Protein AF-A0A016WAG7-F1 (afdb_monomer)

Mean predicted aligned error: 12.95 Å

Radius of gyration: 21.74 Å; Cα contacts (8 Å, |Δi|>4): 47; chains: 1; bounding box: 51×32×67 Å

Structure (mmCIF, N/CA/C/O backbone):
data_AF-A0A016WAG7-F1
#
_entry.id   AF-A0A016WAG7-F1
#
loop_
_atom_site.group_PDB
_atom_site.id
_atom_site.type_symbol
_atom_site.label_atom_id
_atom_site.label_alt_id
_atom_site.label_comp_id
_atom_site.label_asym_id
_atom_site.label_entity_id
_atom_site.label_seq_id
_atom_site.pdbx_PDB_ins_code
_atom_site.Cartn_x
_atom_site.Cartn_y
_atom_site.Cartn_z
_atom_site.occupancy
_atom_site.B_iso_or_equiv
_atom_site.auth_seq_id
_atom_site.auth_comp_id
_atom_site.auth_asym_id
_atom_site.auth_atom_id
_atom_site.pdbx_PDB_model_num
ATOM 1 N N . MET A 1 1 ? -32.900 -23.777 17.506 1.00 33.12 1 MET A N 1
ATOM 2 C CA . MET A 1 1 ? -31.868 -23.075 18.302 1.00 33.12 1 MET A CA 1
ATOM 3 C C . MET A 1 1 ? -31.679 -21.682 17.724 1.00 33.12 1 MET A C 1
ATOM 5 O O . MET A 1 1 ? -31.141 -21.546 16.636 1.00 33.12 1 MET A O 1
ATOM 9 N N . SER A 1 2 ? -32.230 -20.666 18.385 1.00 36.00 2 SER A N 1
ATOM 10 C CA . SER A 1 2 ? -32.153 -19.267 17.955 1.00 36.00 2 SER A CA 1
ATOM 11 C C . SER A 1 2 ? -30.821 -18.665 18.389 1.00 36.00 2 SER A C 1
ATOM 13 O O . SER A 1 2 ? -30.551 -18.566 19.585 1.00 36.00 2 SER A O 1
ATOM 15 N N . ILE A 1 3 ? -29.999 -18.271 17.421 1.00 35.78 3 ILE A N 1
ATOM 16 C CA . ILE A 1 3 ? -28.751 -17.538 17.651 1.00 35.78 3 ILE A CA 1
ATOM 17 C C . ILE A 1 3 ? -29.115 -16.219 18.353 1.00 35.78 3 ILE A C 1
ATOM 19 O O . ILE A 1 3 ? -29.894 -15.442 17.788 1.00 35.78 3 ILE A O 1
ATOM 23 N N . PRO A 1 4 ? -28.626 -15.952 19.577 1.00 40.22 4 PRO A N 1
ATOM 24 C CA . PRO A 1 4 ? -28.919 -14.698 20.247 1.00 40.22 4 PRO A CA 1
ATOM 25 C C . PRO A 1 4 ? -28.293 -13.561 19.435 1.00 40.22 4 PRO A C 1
ATOM 27 O O . PRO A 1 4 ? -27.100 -13.563 19.137 1.00 40.22 4 PRO A O 1
ATOM 30 N N . LYS A 1 5 ? -29.126 -12.594 19.037 1.00 42.31 5 LYS A N 1
ATOM 31 C CA . LYS A 1 5 ? -28.696 -11.342 18.404 1.00 42.31 5 LYS A CA 1
ATOM 32 C C . LYS A 1 5 ? -27.855 -10.569 19.424 1.00 42.31 5 LYS A C 1
ATOM 34 O O . LYS A 1 5 ? -28.400 -9.827 20.238 1.00 42.31 5 LYS A O 1
ATOM 39 N N . GLU A 1 6 ? -26.539 -10.756 19.391 1.00 43.03 6 GLU A N 1
ATOM 40 C CA . GLU A 1 6 ? -25.585 -9.975 20.179 1.00 43.03 6 GLU A CA 1
ATOM 41 C C . GLU A 1 6 ? -25.656 -8.506 19.740 1.00 43.03 6 GLU A C 1
ATOM 43 O O . GLU A 1 6 ? -25.016 -8.080 18.777 1.00 43.03 6 GLU A O 1
ATOM 48 N N . ARG A 1 7 ? -26.462 -7.701 20.441 1.00 43.88 7 ARG A N 1
ATOM 49 C CA . ARG A 1 7 ? -26.333 -6.243 20.404 1.00 43.88 7 ARG A CA 1
ATOM 50 C C . ARG A 1 7 ? -25.081 -5.879 21.197 1.00 43.88 7 ARG A C 1
ATOM 52 O O . ARG A 1 7 ? -25.170 -5.510 22.363 1.00 43.88 7 ARG A O 1
ATOM 59 N N . CYS A 1 8 ? -23.910 -5.988 20.571 1.00 45.59 8 CYS A N 1
ATOM 60 C CA . CYS A 1 8 ? -22.748 -5.240 21.040 1.00 45.59 8 CYS A CA 1
ATOM 61 C C . CYS A 1 8 ? -23.152 -3.764 21.068 1.00 45.59 8 CYS A C 1
ATOM 63 O O . CYS A 1 8 ? -23.561 -3.210 20.045 1.00 45.59 8 CYS A O 1
ATOM 65 N N . LEU A 1 9 ? -23.116 -3.173 22.263 1.00 49.44 9 LEU A N 1
ATOM 66 C CA . LEU A 1 9 ? -23.427 -1.771 22.505 1.00 49.44 9 LEU A CA 1
ATOM 67 C C . LEU A 1 9 ? -22.766 -0.890 21.445 1.00 49.44 9 LEU A C 1
ATOM 69 O O . LEU A 1 9 ? -21.575 -1.013 21.152 1.00 49.44 9 LEU A O 1
ATOM 73 N N . SER A 1 10 ? -23.572 -0.005 20.865 1.00 43.06 10 SER A N 1
ATOM 74 C CA . SER A 1 10 ? -23.110 1.001 19.924 1.00 43.06 10 SER A CA 1
ATOM 75 C C . SER A 1 10 ? -21.976 1.811 20.563 1.00 43.06 10 SER A C 1
ATOM 77 O O . SER A 1 10 ? -22.143 2.306 21.680 1.00 43.06 10 SER A O 1
ATOM 79 N N . PRO A 1 11 ? -20.861 2.027 19.858 1.00 48.97 11 PRO A N 1
ATOM 80 C CA . PRO A 1 11 ? -19.657 2.670 20.391 1.00 48.97 11 PRO A CA 1
ATOM 81 C C . PRO A 1 11 ? -19.803 4.180 20.667 1.00 48.97 11 PRO A C 1
ATOM 83 O O . PRO A 1 11 ? -18.822 4.877 20.902 1.00 48.97 11 PRO A O 1
ATOM 86 N N . LEU A 1 12 ? -21.030 4.699 20.617 1.00 44.19 12 LEU A N 1
ATOM 87 C CA . LEU A 1 12 ? -21.375 6.104 20.822 1.00 44.19 12 LEU A CA 1
ATOM 88 C C . LEU A 1 12 ? -21.591 6.480 22.296 1.00 44.19 12 LEU A C 1
ATOM 90 O O . LEU A 1 12 ? -21.807 7.652 22.579 1.00 44.19 12 LEU A O 1
ATOM 94 N N . SER A 1 13 ? -21.506 5.540 23.241 1.00 42.91 13 SER A N 1
ATOM 95 C CA . SER A 1 13 ? -21.670 5.850 24.667 1.00 42.91 13 SER A CA 1
ATOM 96 C C . SER A 1 13 ? -20.339 6.229 25.325 1.00 42.91 13 SER A C 1
ATOM 98 O O . SER A 1 13 ? -19.843 5.535 26.210 1.00 42.91 13 SER A O 1
ATOM 100 N N . PHE A 1 14 ? -19.745 7.342 24.889 1.00 43.97 14 PHE A N 1
ATOM 101 C CA . PHE A 1 14 ? -18.786 8.067 25.721 1.00 43.97 14 PHE A CA 1
ATOM 102 C C . PHE A 1 14 ? -19.579 8.844 26.782 1.00 43.97 14 PHE A C 1
ATOM 104 O O . PHE A 1 14 ? -20.267 9.804 26.452 1.00 43.97 14 PHE A O 1
ATOM 111 N N . GLY A 1 15 ? -19.467 8.448 28.053 1.00 44.88 15 GLY A N 1
ATOM 112 C CA . GLY A 1 15 ? -19.641 9.398 29.158 1.00 44.88 15 GLY A CA 1
ATOM 113 C C . GLY A 1 15 ? -20.838 9.262 30.100 1.00 44.88 15 GLY A C 1
ATOM 114 O O . GLY A 1 15 ? -20.951 10.103 30.980 1.00 44.88 15 GLY A O 1
ATOM 115 N N . VAL A 1 16 ? -21.692 8.239 30.022 1.00 40.62 16 VAL A N 1
ATOM 116 C CA . VAL A 1 16 ? -22.709 8.007 31.070 1.00 40.62 16 VAL A CA 1
ATOM 117 C C . VAL A 1 16 ? -22.860 6.507 31.292 1.00 40.62 16 VAL A C 1
ATOM 119 O O . VAL A 1 16 ? -23.302 5.799 30.394 1.00 40.62 16 VAL A O 1
ATOM 122 N N . TYR A 1 17 ? -22.477 6.011 32.470 1.00 39.12 17 TYR A N 1
ATOM 123 C CA . TYR A 1 17 ? -22.919 4.697 32.938 1.00 39.12 17 TYR A CA 1
ATOM 124 C C . TYR A 1 17 ? -24.382 4.852 33.373 1.00 39.12 17 TYR A C 1
ATOM 126 O O . TYR A 1 17 ? -24.624 5.521 34.380 1.00 39.12 17 TYR A O 1
ATOM 134 N N . PRO A 1 18 ? -25.375 4.303 32.648 1.00 41.09 18 PRO A N 1
ATOM 135 C CA . PRO A 1 18 ? -26.725 4.289 33.170 1.00 41.09 18 PRO A CA 1
ATOM 136 C C . PRO A 1 18 ? -26.740 3.326 34.357 1.00 41.09 18 PRO A C 1
ATOM 138 O O . PRO A 1 18 ? -26.191 2.224 34.295 1.00 41.09 18 PRO A O 1
ATOM 141 N N . HIS A 1 19 ? -27.327 3.788 35.455 1.00 44.78 19 HIS A N 1
ATOM 142 C CA . HIS A 1 19 ? -27.568 3.013 36.661 1.00 44.78 19 HIS A CA 1
ATOM 143 C C . HIS A 1 19 ? -28.002 1.575 36.324 1.00 44.78 19 HIS A C 1
ATOM 145 O O . HIS A 1 19 ? -29.061 1.350 35.745 1.00 44.78 19 HIS A O 1
ATOM 151 N N . GLN A 1 20 ? -27.180 0.614 36.747 1.00 44.34 20 GLN A N 1
ATOM 152 C CA . GLN A 1 20 ? -27.640 -0.639 37.338 1.00 44.34 20 GLN A CA 1
ATOM 153 C C . GLN A 1 20 ? -28.631 -1.460 36.493 1.00 44.34 20 GLN A C 1
ATOM 155 O O . GLN A 1 20 ? -29.776 -1.649 36.890 1.00 44.34 20 GLN A O 1
ATOM 160 N N . ARG A 1 21 ? -28.168 -2.011 35.364 1.00 41.53 21 ARG A N 1
ATOM 161 C CA . ARG A 1 21 ? -28.641 -3.292 34.803 1.00 41.53 21 ARG A CA 1
ATOM 162 C C . ARG A 1 21 ? -27.596 -3.828 33.818 1.00 41.53 21 ARG A C 1
ATOM 164 O O . ARG A 1 21 ? -27.250 -3.150 32.860 1.00 41.53 21 ARG A O 1
ATOM 171 N N . ASP A 1 22 ? -27.103 -5.024 34.132 1.00 45.06 22 ASP A N 1
ATOM 172 C CA . ASP A 1 22 ? -26.159 -5.865 33.387 1.00 45.06 22 ASP A CA 1
ATOM 173 C C . ASP A 1 22 ? -24.755 -5.280 33.168 1.00 45.06 22 ASP A C 1
ATOM 175 O O . ASP A 1 22 ? -24.492 -4.502 32.252 1.00 45.06 22 ASP A O 1
ATOM 179 N N . LEU A 1 23 ? -23.809 -5.708 34.018 1.00 47.81 23 LEU A N 1
ATOM 180 C CA . LEU A 1 23 ? -22.385 -5.516 33.750 1.00 47.81 23 LEU A CA 1
ATOM 181 C C . LEU A 1 23 ? -22.066 -6.077 32.350 1.00 47.81 23 LEU A C 1
ATOM 183 O O . LEU A 1 23 ? -22.471 -7.205 32.051 1.00 47.81 23 LEU A O 1
ATOM 187 N N . PRO A 1 24 ? -21.335 -5.341 31.492 1.00 54.59 24 PRO A N 1
ATOM 188 C CA . PRO A 1 24 ? -20.928 -5.866 30.198 1.00 54.59 24 PRO A CA 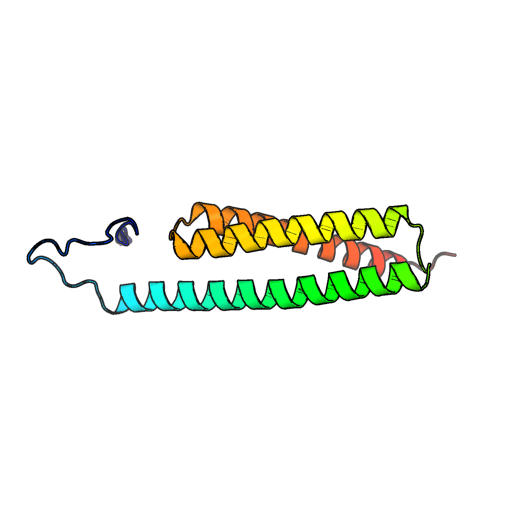1
ATOM 189 C C . PRO A 1 24 ? -20.120 -7.144 30.427 1.00 54.59 24 PRO A C 1
ATOM 191 O O . PRO A 1 24 ? -19.184 -7.160 31.228 1.00 54.59 24 PRO A O 1
ATOM 194 N N . SER A 1 25 ? -20.499 -8.229 29.748 1.00 60.12 25 SER A N 1
ATOM 195 C CA . SER A 1 25 ? -19.805 -9.507 29.886 1.00 60.12 25 SER A CA 1
ATOM 196 C C . SER A 1 25 ? -18.311 -9.317 29.603 1.00 60.12 25 SER A C 1
ATOM 198 O O . SER A 1 25 ? -17.923 -8.654 28.634 1.00 60.12 25 SER A O 1
ATOM 200 N N . SER A 1 26 ? -17.455 -9.905 30.442 1.00 61.56 26 SER A N 1
ATOM 201 C CA . SER A 1 26 ? -15.994 -9.860 30.272 1.00 61.56 26 SER A CA 1
ATOM 202 C C . SER A 1 26 ? -15.567 -10.312 28.867 1.00 61.56 26 SER A C 1
ATOM 204 O O . SER A 1 26 ? -14.632 -9.757 28.292 1.00 61.56 26 SER A O 1
ATOM 206 N N . LEU A 1 27 ? -16.329 -11.238 28.273 1.00 61.12 27 LEU A N 1
ATOM 207 C CA . LEU A 1 27 ? -16.204 -11.721 26.895 1.00 61.12 27 LEU A CA 1
ATOM 208 C C . LEU A 1 27 ? -16.366 -10.619 25.831 1.00 61.12 27 LEU A C 1
ATOM 210 O O . LEU A 1 27 ? -15.608 -10.591 24.861 1.00 61.12 27 LEU A O 1
ATOM 214 N N . CYS A 1 28 ? -17.311 -9.688 25.999 1.00 63.47 28 CYS A N 1
ATOM 215 C CA . CYS A 1 28 ? -17.522 -8.587 25.053 1.00 63.47 28 CYS A CA 1
ATOM 216 C C . CYS A 1 28 ? -16.352 -7.591 25.085 1.00 63.47 28 CYS A C 1
ATOM 218 O O . CYS A 1 28 ? -15.844 -7.177 24.038 1.00 63.47 28 CYS A O 1
ATOM 220 N N . CYS A 1 29 ? -15.854 -7.281 26.287 1.00 64.12 29 CYS A N 1
ATOM 221 C CA . CYS A 1 29 ? -14.676 -6.434 26.471 1.00 64.12 29 CYS A CA 1
ATOM 222 C C . CYS A 1 29 ? -13.425 -7.069 25.833 1.00 64.12 29 CYS A C 1
ATOM 224 O O . CYS A 1 29 ? -12.681 -6.401 25.111 1.00 64.12 29 CYS A O 1
ATOM 226 N N . PHE A 1 30 ? -13.254 -8.385 26.000 1.00 67.44 30 PHE A N 1
ATOM 227 C CA . PHE A 1 30 ? -12.155 -9.142 25.396 1.00 67.44 30 PHE A CA 1
ATOM 228 C C . PHE A 1 30 ? -12.198 -9.111 23.860 1.00 67.44 30 PHE A C 1
ATOM 230 O O . PHE A 1 30 ? -11.179 -8.882 23.208 1.00 67.44 30 PHE A O 1
ATOM 237 N N . ARG A 1 31 ? -13.389 -9.269 23.264 1.00 68.81 31 ARG A N 1
ATOM 238 C CA . ARG A 1 31 ? -13.584 -9.233 21.804 1.00 68.81 31 ARG A CA 1
ATOM 239 C C . ARG A 1 31 ? -13.274 -7.859 21.210 1.00 68.81 31 ARG A C 1
ATOM 241 O O . ARG A 1 31 ? -12.633 -7.773 20.163 1.00 68.81 31 ARG A O 1
ATOM 248 N N . ILE A 1 32 ? -13.690 -6.788 21.886 1.00 70.31 32 ILE A N 1
ATOM 249 C CA . ILE A 1 32 ? -13.387 -5.408 21.484 1.00 70.31 32 ILE A CA 1
ATOM 250 C C . ILE A 1 32 ? -11.881 -5.133 21.573 1.00 70.31 32 ILE A C 1
ATOM 252 O O . ILE A 1 32 ? -11.304 -4.553 20.650 1.00 70.31 32 ILE A O 1
ATOM 256 N N . MET A 1 33 ? -11.233 -5.576 22.653 1.00 71.94 33 MET A N 1
ATOM 257 C CA . MET A 1 33 ? -9.792 -5.415 22.833 1.00 71.94 33 MET A CA 1
ATOM 258 C C . MET A 1 33 ? -9.006 -6.174 21.756 1.00 71.94 33 MET A C 1
ATOM 260 O O . MET A 1 33 ? -8.088 -5.610 21.164 1.00 71.94 33 MET A O 1
ATOM 264 N N . TYR A 1 34 ? -9.412 -7.405 21.428 1.00 75.25 34 TYR A N 1
ATOM 265 C CA . TYR A 1 34 ? -8.787 -8.202 20.372 1.00 75.25 34 TYR A CA 1
ATOM 266 C C . TYR A 1 34 ? -8.935 -7.558 18.987 1.00 75.25 34 TYR A C 1
ATOM 268 O O . TYR A 1 34 ? -7.954 -7.447 18.254 1.00 75.25 34 TYR A O 1
ATOM 276 N N . LEU A 1 35 ? -10.130 -7.058 18.648 1.00 73.44 35 LEU A N 1
ATOM 277 C CA . LEU A 1 35 ? -10.357 -6.324 17.398 1.00 73.44 35 LEU A CA 1
ATOM 278 C C . LEU A 1 35 ? -9.481 -5.073 17.314 1.00 73.44 35 LEU A C 1
ATOM 280 O O . LEU A 1 35 ? -8.862 -4.825 16.283 1.00 73.44 35 LEU A O 1
ATOM 284 N N . ARG A 1 36 ? -9.379 -4.300 18.401 1.00 71.94 36 ARG A N 1
ATOM 285 C CA . ARG A 1 36 ? -8.542 -3.096 18.433 1.00 71.94 36 ARG A CA 1
ATOM 286 C C . ARG A 1 36 ? -7.072 -3.430 18.204 1.00 71.94 36 ARG A C 1
ATOM 288 O O . ARG A 1 36 ? -6.426 -2.764 17.400 1.00 71.94 36 ARG A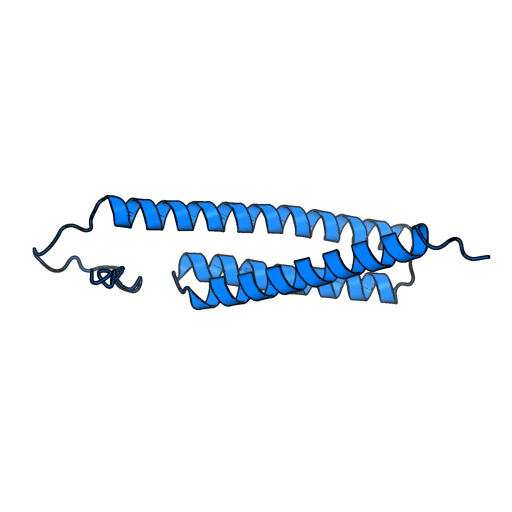 O 1
ATOM 295 N N . THR A 1 37 ? -6.568 -4.459 18.879 1.00 79.00 37 THR A N 1
ATOM 296 C CA . THR A 1 37 ? -5.189 -4.928 18.722 1.00 79.00 37 THR A CA 1
ATOM 297 C C . THR A 1 37 ? -4.944 -5.426 17.300 1.00 79.00 37 THR A C 1
ATOM 299 O O . THR A 1 37 ? -3.995 -4.978 16.665 1.00 79.00 37 THR A O 1
ATOM 302 N N . GLY A 1 38 ? -5.825 -6.270 16.755 1.00 79.00 38 GLY A N 1
ATOM 303 C CA . GLY A 1 38 ? -5.700 -6.798 15.393 1.00 79.00 38 GLY A CA 1
ATOM 304 C C . GLY A 1 38 ? -5.688 -5.706 14.321 1.00 79.00 38 GLY A C 1
ATOM 305 O O . GLY A 1 38 ? -4.846 -5.727 13.426 1.00 79.00 38 GLY A O 1
ATOM 306 N N . VAL A 1 39 ? -6.558 -4.698 14.439 1.00 75.81 39 VAL A N 1
ATOM 307 C CA . VAL A 1 39 ? -6.566 -3.578 13.488 1.00 75.81 39 VAL A CA 1
ATOM 308 C C . VAL A 1 39 ? -5.326 -2.686 13.651 1.00 75.81 39 VAL A C 1
ATOM 310 O O . VAL A 1 39 ? -4.828 -2.159 12.658 1.00 75.81 39 VAL A O 1
ATOM 313 N N . LEU A 1 40 ? -4.774 -2.552 14.863 1.00 78.00 40 LEU A N 1
ATOM 314 C CA . LEU A 1 40 ? -3.501 -1.851 15.074 1.00 78.00 40 LEU A CA 1
ATOM 315 C C . LEU A 1 40 ? -2.332 -2.561 14.377 1.00 78.00 40 LEU A C 1
ATOM 317 O O . LEU A 1 40 ? -1.521 -1.903 13.730 1.00 78.00 40 LEU A O 1
ATOM 321 N N . TRP A 1 41 ? -2.263 -3.891 14.483 1.00 84.06 41 TRP A N 1
ATOM 322 C CA . TRP A 1 41 ? -1.253 -4.700 13.796 1.00 84.06 41 TRP A CA 1
ATOM 323 C C . TRP A 1 41 ? -1.364 -4.585 12.276 1.00 84.06 41 TRP A C 1
ATOM 325 O O . TRP A 1 41 ? -0.349 -4.415 11.606 1.00 84.06 41 TRP A O 1
ATOM 335 N N . LEU A 1 42 ? -2.587 -4.605 11.736 1.00 82.38 42 LEU A N 1
ATOM 336 C CA . LEU A 1 42 ? -2.825 -4.367 10.309 1.00 82.38 42 LEU A CA 1
ATOM 337 C C . LEU A 1 42 ? -2.358 -2.973 9.876 1.00 82.38 42 LEU A C 1
ATOM 339 O O . LEU A 1 42 ? -1.651 -2.849 8.879 1.00 82.38 42 LEU A O 1
ATOM 343 N N . ALA A 1 43 ? -2.691 -1.932 10.645 1.00 81.50 43 ALA A N 1
ATOM 344 C CA . ALA A 1 43 ? -2.237 -0.569 10.366 1.00 81.50 43 ALA A CA 1
ATOM 345 C C . ALA A 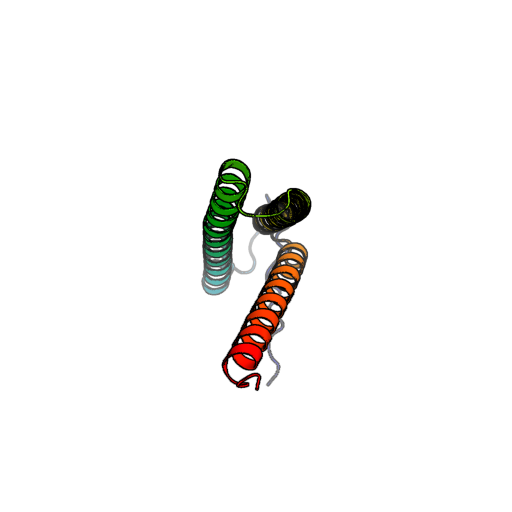1 43 ? -0.706 -0.472 10.353 1.00 81.50 43 ALA A C 1
ATOM 347 O O . ALA A 1 43 ? -0.131 0.177 9.483 1.00 81.50 43 ALA A O 1
ATOM 348 N N . TYR A 1 44 ? -0.049 -1.124 11.314 1.00 83.88 44 TYR A N 1
ATOM 349 C CA . TYR A 1 44 ? 1.405 -1.169 11.394 1.00 83.88 44 TYR A CA 1
ATOM 350 C C . TYR A 1 44 ? 2.017 -1.887 10.184 1.00 83.88 44 TYR A C 1
ATOM 352 O O . TYR A 1 44 ? 2.920 -1.344 9.550 1.00 83.88 44 TYR A O 1
ATOM 360 N N . GLY A 1 45 ? 1.490 -3.060 9.822 1.00 86.00 45 GLY A N 1
ATOM 361 C CA . GLY A 1 45 ? 1.938 -3.812 8.650 1.00 86.00 45 GLY A CA 1
ATOM 362 C C . GLY A 1 45 ? 1.811 -3.011 7.354 1.00 86.00 45 GLY A C 1
ATOM 363 O O . GLY A 1 45 ? 2.754 -2.966 6.569 1.00 86.00 45 GLY A O 1
ATOM 364 N N . GLU A 1 46 ? 0.698 -2.301 7.160 1.00 83.88 46 GLU A N 1
ATOM 365 C CA . GLU A 1 46 ? 0.539 -1.405 6.009 1.00 83.88 46 GLU A CA 1
ATOM 366 C C . GLU A 1 46 ? 1.532 -0.252 6.006 1.00 83.88 46 GLU A C 1
ATOM 368 O O . GLU A 1 46 ? 2.071 0.077 4.956 1.00 83.88 46 GLU A O 1
ATOM 373 N N . MET A 1 47 ? 1.796 0.370 7.158 1.00 83.88 47 MET A N 1
ATOM 374 C CA . MET A 1 47 ? 2.779 1.451 7.229 1.00 83.88 47 MET A CA 1
ATOM 375 C C . MET A 1 47 ? 4.165 0.961 6.800 1.00 83.88 47 MET A C 1
ATOM 377 O O . MET A 1 47 ? 4.824 1.632 6.010 1.00 83.88 47 MET A O 1
ATOM 381 N N . VAL A 1 48 ? 4.581 -0.224 7.261 1.00 89.31 48 VAL A N 1
ATOM 382 C CA . VAL A 1 48 ? 5.845 -0.862 6.850 1.00 89.31 48 VAL A CA 1
ATOM 383 C C . VAL A 1 48 ? 5.838 -1.202 5.356 1.00 89.31 48 VAL A C 1
ATOM 385 O O . VAL A 1 48 ? 6.827 -1.006 4.651 1.00 89.31 48 VAL A O 1
ATOM 388 N N . TRP A 1 49 ? 4.711 -1.683 4.838 1.00 86.44 49 TRP A N 1
ATOM 389 C CA . TRP A 1 49 ? 4.584 -1.999 3.422 1.00 86.44 49 TRP A CA 1
ATOM 390 C C . TRP A 1 49 ? 4.672 -0.742 2.545 1.00 86.44 49 TRP A C 1
ATOM 392 O O . TRP A 1 49 ? 5.424 -0.710 1.571 1.00 86.44 49 TRP A O 1
ATOM 402 N N . ILE A 1 50 ? 3.958 0.326 2.895 1.00 88.00 50 ILE A N 1
ATOM 403 C CA . ILE A 1 50 ? 3.970 1.596 2.160 1.00 88.00 50 ILE A CA 1
ATOM 404 C C . ILE A 1 50 ? 5.366 2.223 2.171 1.00 88.00 50 ILE A C 1
ATOM 406 O O . ILE A 1 50 ? 5.826 2.687 1.127 1.00 88.00 50 ILE A O 1
ATOM 410 N N . THR A 1 51 ? 6.070 2.218 3.308 1.00 89.50 51 THR A N 1
ATOM 411 C CA . THR A 1 51 ? 7.438 2.761 3.379 1.00 89.50 51 THR A CA 1
ATOM 412 C C . THR A 1 51 ? 8.409 1.977 2.500 1.00 89.50 51 THR A C 1
ATOM 414 O O . THR A 1 51 ? 9.277 2.588 1.870 1.00 89.50 51 THR A O 1
ATOM 417 N N . SER A 1 52 ? 8.227 0.658 2.370 1.00 89.19 52 SER A N 1
ATOM 418 C CA . SER A 1 52 ? 9.009 -0.158 1.433 1.00 89.19 52 SER A CA 1
ATOM 419 C C . SER A 1 52 ? 8.746 0.224 -0.032 1.00 89.19 52 SER A C 1
ATOM 421 O O . SER A 1 52 ? 9.693 0.415 -0.796 1.00 89.19 52 SER A O 1
ATOM 423 N N . GLN A 1 53 ? 7.481 0.447 -0.417 1.00 88.50 53 GLN A N 1
ATOM 424 C CA . GLN A 1 53 ? 7.125 0.874 -1.775 1.00 88.50 53 GLN A CA 1
ATOM 425 C C . GLN A 1 53 ? 7.637 2.281 -2.085 1.00 88.50 53 GLN A C 1
ATOM 427 O O . GLN A 1 53 ? 8.150 2.524 -3.173 1.00 88.50 53 GLN A O 1
ATOM 432 N N . LEU A 1 54 ? 7.530 3.207 -1.130 1.00 89.00 54 LEU A N 1
ATOM 433 C CA . LEU A 1 54 ? 8.032 4.568 -1.290 1.00 89.00 54 LEU A CA 1
ATOM 434 C C . LEU A 1 54 ? 9.551 4.574 -1.500 1.00 89.00 54 LEU A C 1
ATOM 436 O O . LEU A 1 54 ? 10.039 5.247 -2.403 1.00 89.00 54 LEU A O 1
ATOM 440 N N . SER A 1 55 ? 10.277 3.775 -0.713 1.00 91.31 55 SER A N 1
ATOM 441 C CA . SER A 1 55 ? 11.726 3.595 -0.863 1.00 91.31 55 SER A CA 1
ATOM 442 C C . SER A 1 55 ? 12.085 3.012 -2.231 1.00 91.31 55 SER A C 1
ATOM 444 O O . SER A 1 55 ? 13.015 3.492 -2.874 1.00 91.31 55 SER A O 1
ATOM 446 N N . TYR A 1 56 ? 11.319 2.026 -2.710 1.00 89.94 56 TYR A N 1
ATOM 447 C CA . TYR A 1 56 ? 11.511 1.444 -4.038 1.00 89.94 56 TYR A CA 1
ATOM 448 C C . TYR A 1 56 ? 11.328 2.484 -5.151 1.00 89.94 56 TYR A C 1
ATOM 450 O O . TYR A 1 56 ? 12.213 2.645 -5.990 1.00 89.94 56 TYR A O 1
ATOM 458 N N . TRP A 1 57 ? 10.226 3.239 -5.145 1.00 89.69 57 TRP A N 1
ATOM 459 C CA . TRP A 1 57 ? 9.980 4.265 -6.164 1.00 89.69 57 TRP A CA 1
ATOM 460 C C . TRP A 1 57 ? 10.984 5.416 -6.094 1.00 89.69 57 TRP A C 1
ATOM 462 O O . TRP A 1 57 ? 11.406 5.912 -7.136 1.00 89.69 57 TRP A O 1
ATOM 472 N N . ALA A 1 58 ? 11.417 5.805 -4.892 1.00 88.25 58 ALA A N 1
ATOM 473 C CA . ALA A 1 58 ? 12.469 6.800 -4.710 1.00 88.25 58 ALA A CA 1
ATOM 474 C C . ALA A 1 58 ? 13.808 6.324 -5.291 1.00 88.25 58 ALA A C 1
ATOM 476 O O . ALA A 1 58 ? 14.464 7.080 -6.005 1.00 88.25 58 ALA A O 1
ATOM 477 N N . ALA A 1 59 ? 14.187 5.064 -5.059 1.00 89.06 59 ALA A N 1
ATOM 478 C CA . ALA A 1 59 ? 15.388 4.486 -5.655 1.00 89.06 59 ALA A CA 1
ATOM 479 C C . ALA A 1 59 ? 15.302 4.473 -7.190 1.00 89.06 59 ALA A C 1
ATOM 481 O O . ALA A 1 59 ? 16.236 4.915 -7.852 1.00 89.06 59 ALA A O 1
ATOM 482 N N . GLN A 1 60 ? 14.161 4.055 -7.751 1.00 87.12 60 GLN A N 1
ATOM 483 C CA . GLN A 1 60 ? 13.940 4.037 -9.204 1.00 87.12 60 GLN A CA 1
ATOM 484 C C . GLN A 1 60 ? 13.940 5.436 -9.835 1.00 87.12 60 GLN A C 1
ATOM 486 O O . GLN A 1 60 ? 14.388 5.600 -10.969 1.00 87.12 60 GLN A O 1
ATOM 491 N N . ALA A 1 61 ? 13.471 6.451 -9.103 1.00 86.06 61 ALA A N 1
ATOM 492 C CA . ALA A 1 61 ? 13.522 7.842 -9.542 1.00 86.06 61 ALA A CA 1
ATOM 493 C C . ALA A 1 61 ? 14.966 8.360 -9.653 1.00 86.06 61 ALA A C 1
ATOM 495 O O . ALA A 1 61 ? 15.271 9.122 -10.566 1.00 86.06 61 ALA A O 1
ATOM 496 N N . VAL A 1 62 ? 15.857 7.940 -8.746 1.00 88.56 62 VAL A N 1
ATOM 497 C CA . VAL A 1 62 ? 17.273 8.347 -8.750 1.00 88.56 62 VAL A CA 1
ATOM 498 C C . VAL A 1 62 ? 18.071 7.590 -9.809 1.00 88.56 62 VAL A C 1
ATOM 500 O O . VAL A 1 62 ? 18.908 8.180 -10.488 1.00 88.56 62 VAL A O 1
ATOM 503 N N . THR A 1 63 ? 17.819 6.291 -9.976 1.00 89.12 63 THR A N 1
ATOM 504 C CA . THR A 1 63 ? 18.561 5.456 -10.932 1.00 89.12 63 THR A CA 1
ATOM 505 C C . THR A 1 63 ? 18.082 5.605 -12.376 1.00 89.12 63 THR A C 1
ATOM 507 O O . THR A 1 63 ? 18.703 5.028 -13.266 1.00 89.12 63 THR A O 1
ATOM 510 N N . ASN A 1 64 ? 17.001 6.359 -12.629 1.00 78.38 64 ASN A N 1
ATOM 511 C CA . ASN A 1 64 ? 16.317 6.437 -13.928 1.00 78.38 64 ASN A CA 1
ATOM 512 C C . ASN A 1 64 ? 16.017 5.048 -14.529 1.00 78.38 64 ASN A C 1
ATOM 514 O O . ASN A 1 64 ? 16.014 4.873 -15.746 1.00 78.38 64 ASN A O 1
ATOM 518 N N . GLY A 1 65 ? 15.769 4.047 -13.676 1.00 70.25 65 GLY A N 1
ATOM 519 C CA . GLY A 1 65 ? 15.569 2.659 -14.106 1.00 70.25 65 GLY A CA 1
ATOM 520 C C . GLY A 1 65 ? 14.276 2.433 -14.898 1.00 70.25 65 GLY A C 1
ATOM 521 O O . GLY A 1 65 ? 14.175 1.468 -15.651 1.00 70.25 65 GLY A O 1
ATOM 522 N N . PHE A 1 66 ? 13.299 3.336 -14.767 1.00 80.56 66 PHE A N 1
ATOM 523 C CA . PHE A 1 66 ? 12.021 3.304 -15.480 1.00 80.56 66 PHE A CA 1
ATOM 524 C C . PHE A 1 66 ? 11.653 4.680 -16.040 1.00 80.56 66 PHE A C 1
ATOM 526 O O . PHE A 1 66 ? 12.136 5.712 -15.574 1.00 80.56 66 PHE A O 1
ATOM 533 N N . SER A 1 67 ? 10.731 4.698 -17.010 1.00 85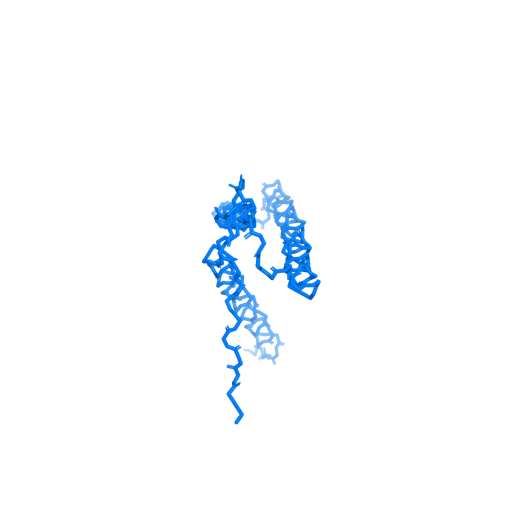.50 67 SER A N 1
ATOM 534 C CA . SER A 1 67 ? 10.125 5.940 -17.500 1.00 85.50 67 SER A CA 1
ATOM 535 C C . SER A 1 67 ? 9.515 6.741 -16.345 1.00 85.50 67 SER A C 1
ATOM 537 O O . SER A 1 67 ? 8.813 6.183 -15.495 1.00 85.50 67 SER A O 1
ATOM 539 N N . GLN A 1 68 ? 9.732 8.062 -16.348 1.00 82.88 68 GLN A N 1
ATOM 540 C CA . GLN A 1 68 ? 9.214 8.973 -15.321 1.00 82.88 68 GLN A CA 1
ATOM 541 C C . GLN A 1 68 ? 7.697 8.845 -15.129 1.00 82.88 68 GLN A C 1
ATOM 543 O O . GLN A 1 68 ? 7.205 8.975 -14.011 1.00 82.88 68 GLN A O 1
ATOM 548 N N . THR A 1 69 ? 6.952 8.515 -16.189 1.00 83.69 69 THR A N 1
ATOM 549 C CA . THR A 1 69 ? 5.505 8.279 -16.118 1.00 83.69 69 THR A CA 1
ATOM 550 C C . THR A 1 69 ? 5.158 7.090 -15.219 1.00 83.69 69 THR A C 1
ATOM 552 O O . THR A 1 69 ? 4.226 7.175 -14.423 1.00 83.69 69 THR A O 1
ATOM 555 N N . VAL A 1 70 ? 5.921 5.996 -15.298 1.00 84.31 70 VAL A N 1
ATOM 556 C CA . VAL A 1 70 ? 5.696 4.788 -14.484 1.00 84.31 70 VAL A CA 1
ATOM 557 C C . VAL A 1 70 ? 6.000 5.076 -13.017 1.00 84.31 70 VAL A C 1
ATOM 559 O O . VAL A 1 70 ? 5.218 4.711 -12.141 1.00 84.31 70 VAL A O 1
ATOM 562 N N . VAL A 1 71 ? 7.093 5.796 -12.755 1.00 85.75 71 VAL A N 1
ATOM 563 C CA . VAL A 1 71 ? 7.473 6.223 -11.403 1.00 85.75 71 VAL A CA 1
ATOM 564 C C . VAL A 1 71 ? 6.395 7.130 -10.796 1.00 85.75 71 VAL A C 1
ATOM 566 O O . VAL A 1 71 ? 5.983 6.911 -9.657 1.00 85.75 71 VAL A O 1
ATOM 569 N N . LEU A 1 72 ? 5.869 8.094 -11.561 1.00 87.38 72 LEU A N 1
ATOM 570 C CA . LEU A 1 72 ? 4.797 8.992 -11.119 1.00 87.38 72 LEU A CA 1
ATOM 571 C C . LEU A 1 72 ? 3.506 8.230 -10.771 1.00 87.38 72 LEU A C 1
ATOM 573 O O . LEU A 1 72 ? 2.901 8.482 -9.729 1.00 87.38 72 LEU A O 1
ATOM 577 N N . ILE A 1 73 ? 3.100 7.272 -11.612 1.00 87.75 73 ILE A N 1
ATOM 578 C CA . ILE A 1 73 ? 1.938 6.406 -11.348 1.00 87.75 73 ILE A CA 1
ATOM 579 C C . ILE A 1 73 ? 2.168 5.572 -10.080 1.00 87.75 73 ILE A C 1
ATOM 581 O O . ILE A 1 73 ? 1.264 5.450 -9.251 1.00 87.75 73 ILE A O 1
ATOM 585 N N . GLY A 1 74 ? 3.385 5.055 -9.890 1.00 85.62 74 GLY A N 1
ATOM 586 C CA . GLY A 1 74 ? 3.796 4.346 -8.680 1.00 85.62 74 GLY A CA 1
ATOM 587 C C . GLY A 1 74 ? 3.628 5.185 -7.411 1.00 85.62 74 GLY A C 1
ATOM 588 O O . GLY A 1 74 ? 3.016 4.723 -6.446 1.00 85.62 74 GLY A O 1
ATOM 589 N N . PHE A 1 75 ? 4.084 6.442 -7.431 1.00 87.19 75 PHE A N 1
ATOM 590 C CA . PHE A 1 75 ? 3.898 7.390 -6.326 1.00 87.19 75 PHE A CA 1
ATOM 591 C C . PHE A 1 75 ? 2.427 7.755 -6.077 1.00 87.19 75 PHE A C 1
ATOM 593 O O . PHE A 1 75 ? 1.996 7.839 -4.928 1.00 87.19 75 PHE A O 1
ATOM 600 N N . LEU A 1 76 ? 1.625 7.948 -7.126 1.00 88.81 76 LEU A N 1
ATOM 601 C CA . LEU A 1 76 ? 0.187 8.205 -6.974 1.00 88.81 76 LEU A CA 1
ATOM 602 C C . LEU A 1 76 ? -0.526 7.015 -6.320 1.00 88.81 76 LEU A C 1
ATOM 604 O O . LEU A 1 76 ? -1.372 7.191 -5.437 1.00 88.81 76 LEU A O 1
ATOM 608 N N . PHE A 1 77 ? -0.152 5.795 -6.707 1.00 87.00 77 PHE A N 1
ATOM 609 C CA . PHE A 1 77 ? -0.702 4.583 -6.120 1.00 87.00 77 PHE A CA 1
ATOM 610 C C . PHE A 1 77 ? -0.312 4.433 -4.644 1.00 87.00 77 PHE A C 1
ATOM 612 O O . PHE A 1 77 ? -1.187 4.163 -3.820 1.00 87.00 77 PHE A O 1
ATOM 619 N N . THR A 1 78 ? 0.950 4.671 -4.267 1.00 86.56 78 THR A N 1
ATOM 620 C CA . THR A 1 78 ? 1.362 4.645 -2.849 1.00 86.56 78 THR A CA 1
ATOM 621 C C . THR A 1 78 ? 0.668 5.729 -2.028 1.00 86.56 78 THR A C 1
ATOM 623 O O . THR A 1 78 ? 0.217 5.460 -0.915 1.00 86.56 78 THR A O 1
ATOM 626 N N . PHE A 1 79 ? 0.473 6.925 -2.587 1.00 85.81 79 PHE A N 1
ATOM 627 C CA . PHE A 1 79 ? -0.263 7.996 -1.917 1.00 85.81 79 PHE A CA 1
ATOM 628 C C . PHE A 1 79 ? -1.724 7.613 -1.640 1.00 85.81 79 PHE A C 1
ATOM 630 O O . PHE A 1 79 ? -2.228 7.830 -0.536 1.00 85.81 79 PHE A O 1
ATOM 637 N N . SER A 1 80 ? -2.397 6.964 -2.597 1.00 84.81 80 SER A N 1
ATOM 638 C CA . SER A 1 80 ? -3.768 6.475 -2.394 1.00 84.81 80 SER A CA 1
ATOM 639 C C . SER A 1 80 ? -3.872 5.479 -1.227 1.00 84.81 80 SER A C 1
ATOM 641 O O . SER A 1 80 ? -4.830 5.521 -0.456 1.00 84.81 80 SER A O 1
ATOM 643 N N . GLN A 1 81 ? -2.854 4.638 -1.021 1.00 81.81 81 GLN A N 1
ATOM 644 C CA . GLN A 1 81 ? -2.816 3.660 0.072 1.00 81.81 81 GLN A CA 1
ATOM 645 C C . GLN A 1 81 ? -2.667 4.328 1.440 1.00 81.81 81 GLN A C 1
ATOM 647 O O . GLN A 1 81 ? -3.318 3.908 2.395 1.00 81.81 81 GLN A O 1
ATOM 652 N N . ILE A 1 82 ? -1.877 5.404 1.535 1.00 83.94 82 ILE A N 1
ATOM 653 C CA . ILE A 1 82 ? -1.756 6.201 2.767 1.00 83.94 82 ILE A CA 1
ATOM 654 C C . ILE A 1 82 ? -3.134 6.719 3.190 1.00 83.94 82 ILE A C 1
ATOM 656 O O . ILE A 1 82 ? -3.504 6.630 4.362 1.00 83.94 82 ILE A O 1
ATOM 660 N N . VAL A 1 83 ? -3.931 7.202 2.233 1.00 82.69 83 VAL A N 1
ATOM 661 C CA . VAL A 1 83 ? -5.299 7.668 2.493 1.00 82.69 83 VAL A CA 1
ATOM 662 C C . VAL A 1 83 ? -6.171 6.536 3.053 1.00 82.69 83 VAL A C 1
ATOM 664 O O . VAL A 1 83 ? -6.865 6.742 4.052 1.00 82.69 83 VAL A O 1
ATOM 667 N N . PHE A 1 84 ? -6.094 5.326 2.491 1.00 79.19 84 PHE A N 1
ATOM 668 C CA . PHE A 1 84 ? -6.813 4.158 3.018 1.00 79.19 84 PHE A CA 1
ATOM 669 C C . PHE A 1 84 ? -6.389 3.786 4.449 1.00 79.19 84 PHE A C 1
ATOM 671 O O . PHE A 1 84 ? -7.251 3.511 5.288 1.00 79.19 84 PHE A O 1
ATOM 678 N N . VAL A 1 85 ? -5.093 3.840 4.775 1.00 78.69 85 VAL A N 1
ATOM 679 C CA . VAL A 1 85 ? -4.595 3.582 6.140 1.00 78.69 85 VAL A CA 1
ATOM 680 C C . VAL A 1 85 ? -5.089 4.643 7.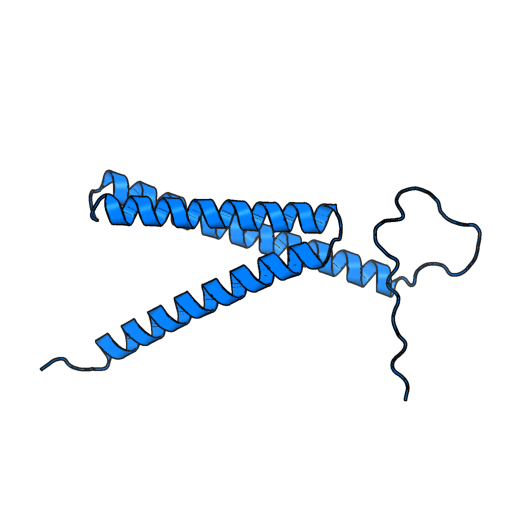127 1.00 78.69 85 VAL A C 1
ATOM 682 O O . VAL A 1 85 ? -5.502 4.316 8.242 1.00 78.69 85 VAL A O 1
ATOM 685 N N . LEU A 1 86 ? -5.134 5.915 6.722 1.00 77.19 86 LEU A N 1
ATOM 686 C CA . LEU A 1 86 ? -5.700 6.986 7.548 1.00 77.19 86 LEU A CA 1
ATOM 687 C C . LEU A 1 86 ? -7.192 6.763 7.835 1.00 77.19 86 LEU A C 1
ATOM 689 O O . LEU A 1 86 ? -7.642 7.008 8.961 1.00 77.19 86 LEU A O 1
ATOM 693 N N . PHE A 1 87 ? -7.956 6.269 6.856 1.00 73.06 87 PHE A N 1
ATOM 694 C CA . PHE A 1 87 ? -9.351 5.875 7.068 1.00 73.06 87 PHE A CA 1
ATOM 695 C C . PHE A 1 87 ? -9.484 4.717 8.058 1.00 73.06 87 PHE A C 1
ATOM 697 O O . PHE A 1 87 ? -10.368 4.766 8.913 1.00 73.06 87 PHE A O 1
ATOM 704 N N . LEU A 1 88 ? -8.586 3.730 8.015 1.00 71.69 88 LEU A N 1
ATOM 705 C CA . LEU A 1 88 ? -8.561 2.638 8.987 1.00 71.69 88 LEU A CA 1
ATOM 706 C C . LEU A 1 88 ? -8.271 3.148 10.406 1.00 71.69 88 LEU A C 1
ATOM 708 O O . LEU A 1 88 ? -9.015 2.829 11.334 1.00 71.69 88 LEU A O 1
ATOM 712 N N . ILE A 1 89 ? -7.267 4.012 10.584 1.00 69.69 89 ILE A N 1
ATOM 713 C CA . ILE A 1 89 ? -6.927 4.586 11.899 1.00 69.69 89 ILE A CA 1
ATOM 714 C C . ILE A 1 89 ? -8.092 5.426 12.449 1.00 69.69 89 ILE A C 1
ATOM 716 O O . ILE A 1 89 ? -8.439 5.322 13.632 1.00 69.69 89 ILE A O 1
ATOM 720 N N . LYS A 1 90 ? -8.741 6.238 11.601 1.00 69.38 90 LYS A N 1
ATOM 721 C CA . LYS A 1 90 ? -9.951 6.989 11.982 1.00 69.38 90 LYS A CA 1
ATOM 722 C C . LYS A 1 90 ? -11.125 6.061 12.309 1.00 69.38 90 LYS A C 1
ATOM 724 O O . LYS A 1 90 ? -11.841 6.320 13.278 1.00 69.38 90 LYS A O 1
ATOM 729 N N . GLY A 1 91 ? -11.299 4.979 11.552 1.00 65.62 91 GLY A N 1
ATOM 730 C CA . GLY A 1 91 ? -12.320 3.957 11.773 1.00 65.62 91 GLY A CA 1
ATOM 731 C C . GLY A 1 91 ? -12.177 3.261 13.125 1.00 65.62 91 GLY A C 1
ATOM 732 O O . GLY A 1 91 ? -13.171 3.105 13.830 1.00 65.62 91 GLY A O 1
ATOM 733 N N . VAL A 1 92 ? -10.946 2.945 13.543 1.00 66.69 92 VAL A N 1
ATOM 734 C CA . VAL A 1 92 ? -10.657 2.395 14.880 1.00 66.69 92 VAL A CA 1
ATOM 735 C C . VAL A 1 92 ? -10.969 3.405 15.978 1.00 66.69 92 VAL A C 1
ATOM 737 O O . VAL A 1 92 ? -11.618 3.054 16.959 1.00 66.69 92 VAL A O 1
ATOM 740 N N . LYS A 1 93 ? -10.547 4.669 15.821 1.00 63.62 93 LYS A N 1
ATOM 741 C CA . LYS A 1 93 ? -10.805 5.716 16.827 1.00 63.62 93 LYS A CA 1
ATOM 742 C C . LYS A 1 93 ? -12.296 6.003 17.022 1.00 63.62 93 LYS A C 1
ATOM 744 O O . LYS A 1 93 ? -12.696 6.362 18.122 1.00 63.62 93 LYS A O 1
ATOM 749 N N . THR A 1 94 ? -13.103 5.849 15.974 1.00 65.06 94 THR A N 1
ATOM 750 C CA . THR A 1 94 ? -14.552 6.121 15.999 1.00 65.06 94 THR A CA 1
ATOM 751 C C . THR A 1 94 ? -15.418 4.860 16.078 1.00 65.06 94 THR A C 1
ATOM 753 O O . THR A 1 94 ? -16.642 4.976 16.071 1.00 65.06 94 THR A O 1
ATOM 756 N N . PHE A 1 95 ? -14.808 3.666 16.149 1.00 61.97 95 PHE A N 1
ATOM 757 C CA . PHE A 1 95 ? -15.477 2.354 16.178 1.00 61.97 95 PHE A CA 1
ATOM 758 C C . PHE A 1 95 ? -16.539 2.145 15.080 1.00 61.97 95 PHE A C 1
ATOM 760 O O . PHE A 1 95 ? -17.470 1.344 15.200 1.00 61.97 95 PHE A O 1
ATOM 767 N N . ARG A 1 96 ? -16.413 2.859 13.965 1.00 62.06 96 ARG A N 1
ATOM 768 C CA . ARG A 1 96 ? -17.342 2.741 12.845 1.00 62.06 96 ARG A CA 1
ATOM 769 C C . ARG A 1 96 ? -16.885 1.599 11.940 1.00 62.06 96 ARG A C 1
ATOM 771 O O . ARG A 1 96 ? -16.001 1.777 11.104 1.00 62.06 96 ARG A O 1
ATOM 778 N N . LEU A 1 97 ? -17.538 0.443 12.090 1.00 61.03 97 LEU A N 1
ATOM 779 C CA . LEU A 1 97 ? -17.347 -0.769 11.274 1.00 61.03 97 LEU A CA 1
ATOM 780 C C . LEU A 1 97 ? -17.339 -0.495 9.762 1.00 61.03 97 LEU A C 1
ATOM 782 O O . LEU A 1 97 ? -16.592 -1.137 9.031 1.00 61.03 97 LEU A O 1
ATOM 786 N N . SER A 1 98 ? -18.100 0.497 9.292 1.00 62.56 98 SER A N 1
ATOM 787 C CA . SER A 1 98 ? -18.140 0.888 7.879 1.00 62.56 98 SER A CA 1
ATOM 788 C C . SER A 1 98 ? -16.781 1.346 7.333 1.00 62.56 98 SER A C 1
ATOM 790 O O . SER A 1 98 ? -16.442 1.007 6.206 1.00 62.56 98 SER A O 1
ATOM 792 N N . PHE A 1 99 ? -15.968 2.064 8.119 1.00 66.19 99 PHE A N 1
ATOM 793 C CA . PHE A 1 99 ? -14.634 2.493 7.671 1.00 66.19 99 PHE A CA 1
ATOM 794 C C . PHE A 1 99 ? -13.647 1.327 7.602 1.00 66.19 99 PHE A C 1
ATOM 796 O O . PHE A 1 99 ? -12.816 1.275 6.698 1.00 66.19 99 PHE A O 1
ATOM 803 N N . ILE A 1 100 ? -13.778 0.367 8.521 1.00 67.75 100 ILE A N 1
ATOM 804 C CA . ILE A 1 100 ? -12.991 -0.869 8.502 1.00 67.75 100 ILE A CA 1
ATOM 805 C C . ILE A 1 100 ? -13.368 -1.704 7.270 1.00 67.75 100 ILE A C 1
ATOM 807 O O . ILE A 1 100 ? -12.479 -2.208 6.594 1.00 67.75 100 ILE A O 1
ATOM 811 N N . ALA A 1 101 ? -14.659 -1.791 6.930 1.00 67.12 101 ALA A N 1
ATOM 812 C CA . ALA A 1 101 ? -15.137 -2.514 5.750 1.00 67.12 101 ALA A CA 1
ATOM 813 C C . ALA A 1 101 ? -14.643 -1.898 4.429 1.00 67.12 101 ALA A C 1
ATOM 815 O O . ALA A 1 101 ? -14.204 -2.631 3.546 1.00 67.12 101 ALA A O 1
ATOM 816 N N . ILE A 1 102 ? -14.650 -0.563 4.308 1.00 73.81 102 ILE A N 1
ATOM 817 C CA . ILE A 1 102 ? -14.105 0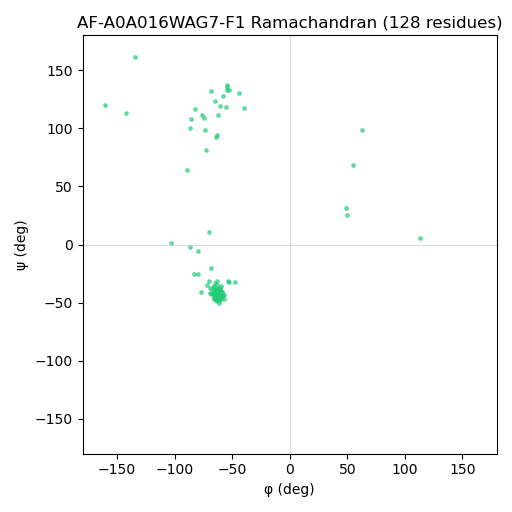.135 3.131 1.00 73.81 102 ILE A CA 1
ATOM 818 C C . ILE A 1 102 ? -12.617 -0.181 2.971 1.00 73.81 102 ILE A C 1
ATOM 820 O O . ILE A 1 102 ? -12.187 -0.575 1.888 1.00 73.81 102 ILE A O 1
ATOM 824 N N . TYR A 1 103 ? -11.839 -0.085 4.051 1.00 75.62 103 TYR A N 1
ATOM 825 C CA . TYR A 1 103 ? -10.429 -0.460 4.007 1.00 75.62 103 TYR A CA 1
ATOM 826 C C . TYR A 1 103 ? -10.239 -1.939 3.623 1.00 75.62 103 TYR A C 1
ATOM 828 O O . TYR A 1 103 ? -9.432 -2.235 2.744 1.00 75.62 103 TYR A O 1
ATOM 836 N N . LEU A 1 104 ? -11.011 -2.864 4.212 1.00 74.38 104 LEU A N 1
ATOM 837 C CA . LEU A 1 104 ? -10.917 -4.296 3.901 1.00 74.38 104 LEU A CA 1
ATOM 838 C C . LEU A 1 104 ? -11.225 -4.584 2.427 1.00 74.38 104 LEU A C 1
ATOM 840 O O . LEU A 1 104 ? -10.570 -5.422 1.814 1.00 74.38 104 LEU A O 1
ATOM 844 N N . SER A 1 105 ? -12.200 -3.877 1.849 1.00 78.25 105 SER A N 1
ATOM 845 C CA . SER A 1 105 ? -12.527 -3.998 0.426 1.00 78.25 105 SER A CA 1
ATOM 846 C C . SER A 1 105 ? -11.384 -3.511 -0.471 1.00 78.25 105 SER A C 1
ATOM 848 O O . SER A 1 105 ? -11.052 -4.174 -1.453 1.00 78.25 105 SER A O 1
ATOM 850 N N . GLY A 1 106 ? -10.715 -2.415 -0.091 1.00 77.31 106 GLY A N 1
ATOM 851 C CA . GLY A 1 106 ? -9.525 -1.920 -0.784 1.00 77.31 106 GLY A CA 1
ATOM 852 C C . GLY A 1 106 ? -8.347 -2.893 -0.687 1.00 77.31 106 GLY A C 1
ATOM 853 O O . GLY A 1 106 ? -7.683 -3.161 -1.687 1.00 77.31 106 GLY A O 1
ATOM 854 N N . LEU A 1 107 ? -8.133 -3.487 0.491 1.00 79.62 107 LEU A N 1
ATOM 855 C CA . LEU A 1 107 ? -7.131 -4.532 0.702 1.00 79.62 107 LEU A CA 1
ATOM 856 C C . LEU A 1 107 ? -7.414 -5.764 -0.175 1.00 79.62 107 LEU A C 1
ATOM 858 O O . LEU A 1 107 ? -6.512 -6.263 -0.845 1.00 79.62 107 LEU A O 1
ATOM 862 N N . ALA A 1 108 ? -8.665 -6.230 -0.215 1.00 82.25 108 ALA A N 1
ATOM 863 C CA . ALA A 1 108 ? -9.064 -7.380 -1.022 1.00 82.25 108 ALA A CA 1
ATOM 864 C C . ALA A 1 108 ? -8.834 -7.132 -2.521 1.00 82.25 108 ALA A C 1
ATOM 866 O O . ALA A 1 108 ? -8.243 -7.971 -3.198 1.00 82.25 108 ALA A O 1
ATOM 867 N N . ALA A 1 109 ? -9.222 -5.958 -3.028 1.00 82.62 109 ALA A N 1
ATOM 868 C CA . ALA A 1 109 ? -8.960 -5.572 -4.413 1.00 82.62 109 ALA A CA 1
ATOM 869 C C . ALA A 1 109 ? -7.454 -5.563 -4.730 1.00 82.62 109 ALA A C 1
ATOM 871 O O . ALA A 1 109 ? -7.030 -6.061 -5.772 1.00 82.62 109 ALA A O 1
ATOM 872 N N . ARG A 1 110 ? -6.627 -5.062 -3.807 1.00 80.88 110 ARG A N 1
ATOM 873 C CA . ARG A 1 110 ? -5.167 -5.043 -3.952 1.00 80.88 110 ARG A CA 1
ATOM 874 C C . ARG A 1 110 ? -4.581 -6.452 -4.033 1.00 80.88 110 ARG A C 1
ATOM 876 O O . ARG A 1 110 ? -3.762 -6.710 -4.909 1.00 80.88 110 ARG A O 1
ATOM 883 N N . ILE A 1 111 ? -5.016 -7.359 -3.158 1.00 84.38 111 ILE A N 1
ATOM 884 C CA . ILE A 1 111 ? -4.585 -8.765 -3.168 1.00 84.38 111 ILE A CA 1
ATOM 885 C C . ILE A 1 111 ? -4.980 -9.438 -4.487 1.00 84.38 111 ILE A C 1
ATOM 887 O O . ILE A 1 111 ? -4.160 -10.143 -5.068 1.00 84.38 111 ILE A O 1
ATOM 891 N N . LEU A 1 112 ? -6.188 -9.181 -4.998 1.00 86.06 112 LEU A N 1
ATOM 892 C CA . LEU A 1 112 ? -6.637 -9.722 -6.285 1.00 86.06 112 LEU A CA 1
ATOM 893 C C . LEU A 1 112 ? -5.767 -9.245 -7.453 1.00 86.06 112 LEU A C 1
ATOM 895 O O . LEU A 1 112 ? -5.384 -10.057 -8.291 1.00 86.06 112 LEU A O 1
ATOM 899 N N . ILE A 1 113 ? -5.409 -7.959 -7.490 1.00 84.31 113 ILE A N 1
ATOM 900 C CA . ILE A 1 113 ? -4.519 -7.412 -8.526 1.00 84.31 113 ILE A CA 1
ATOM 901 C C . ILE A 1 113 ? -3.129 -8.055 -8.441 1.00 84.31 113 ILE A C 1
ATOM 903 O O . ILE A 1 113 ? -2.583 -8.469 -9.462 1.00 84.31 113 ILE A O 1
ATOM 907 N N . TYR A 1 114 ? -2.570 -8.190 -7.235 1.00 81.88 114 TYR A N 1
ATOM 908 C CA . TYR A 1 114 ? -1.284 -8.866 -7.037 1.00 81.88 114 TYR A CA 1
ATOM 909 C C . TYR A 1 114 ? -1.326 -10.331 -7.465 1.00 81.88 114 TYR A C 1
ATOM 911 O O . TYR A 1 114 ? -0.405 -10.807 -8.124 1.00 81.88 114 TYR A O 1
ATOM 919 N N . PHE A 1 115 ? -2.397 -11.041 -7.120 1.00 85.81 115 PHE A N 1
ATOM 920 C CA . PHE A 1 115 ? -2.573 -12.428 -7.516 1.00 85.81 115 PHE A CA 1
ATOM 921 C C . PHE A 1 115 ? -2.683 -12.563 -9.038 1.00 85.81 115 PHE A C 1
ATOM 923 O O . PHE A 1 115 ? -1.991 -13.387 -9.626 1.00 85.81 115 PHE A O 1
ATOM 930 N N . ALA A 1 116 ? -3.475 -11.708 -9.691 1.00 86.00 116 ALA A N 1
ATOM 931 C CA . ALA A 1 116 ? -3.577 -11.678 -11.148 1.00 86.00 116 ALA A CA 1
ATOM 932 C C . ALA A 1 116 ? -2.217 -11.402 -11.812 1.00 86.00 116 ALA A C 1
ATOM 934 O O . ALA A 1 116 ? -1.870 -12.055 -12.794 1.00 86.00 116 ALA A O 1
ATOM 935 N N . PHE A 1 117 ? -1.418 -10.492 -11.248 1.00 81.69 117 PHE A N 1
ATOM 936 C CA . PHE A 1 117 ? -0.063 -10.216 -11.721 1.00 81.69 117 PHE A CA 1
ATOM 937 C C . PHE A 1 117 ? 0.873 -11.429 -11.568 1.00 81.69 117 PHE A C 1
ATOM 939 O O . PHE A 1 117 ? 1.601 -11.770 -12.503 1.00 81.69 117 PHE A O 1
ATOM 946 N N . LEU A 1 118 ? 0.831 -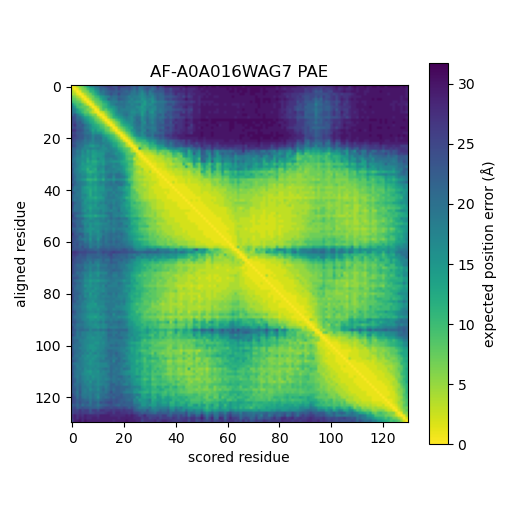12.125 -10.427 1.00 84.75 118 LEU A N 1
ATOM 947 C CA . LEU A 1 118 ? 1.607 -13.353 -10.208 1.00 84.75 118 LEU A CA 1
ATOM 948 C C . LEU A 1 118 ? 1.198 -14.475 -11.167 1.00 84.75 118 LEU A C 1
ATOM 950 O O . LEU A 1 118 ? 2.056 -15.156 -11.714 1.00 84.75 118 LEU A O 1
ATOM 954 N N . VAL A 1 119 ? -0.101 -14.645 -11.418 1.00 87.50 119 VAL A N 1
ATOM 955 C CA . VAL A 1 119 ? -0.595 -15.628 -12.391 1.00 87.50 119 VAL A CA 1
ATOM 956 C C . VAL A 1 119 ? -0.135 -15.270 -13.804 1.00 87.50 119 VAL A C 1
ATOM 958 O O . VAL A 1 119 ? 0.375 -16.135 -14.507 1.00 87.50 119 VAL A O 1
ATOM 961 N N . ALA A 1 120 ? -0.252 -14.004 -14.216 1.00 85.44 120 ALA A N 1
ATOM 962 C CA . ALA A 1 120 ? 0.196 -13.557 -15.534 1.00 85.44 120 ALA A CA 1
ATOM 963 C C . ALA A 1 120 ? 1.701 -13.797 -15.739 1.00 85.44 120 ALA A C 1
ATOM 965 O O . ALA A 1 120 ? 2.115 -14.340 -16.758 1.00 85.44 120 ALA A O 1
ATOM 966 N N . THR A 1 121 ? 2.520 -13.448 -14.747 1.00 83.00 121 THR A N 1
ATOM 967 C CA . THR A 1 121 ? 3.974 -13.676 -14.791 1.00 83.00 121 THR A CA 1
ATOM 968 C C . THR A 1 121 ? 4.344 -15.157 -14.745 1.00 83.00 121 THR A C 1
ATOM 970 O O . THR A 1 121 ? 5.254 -15.572 -15.461 1.00 83.00 121 THR A O 1
ATOM 973 N N . ALA A 1 122 ? 3.640 -15.978 -13.965 1.00 84.81 122 ALA A N 1
ATOM 974 C CA . ALA A 1 122 ? 3.834 -17.424 -13.967 1.00 84.81 122 ALA A CA 1
ATOM 975 C C . ALA A 1 122 ? 3.496 -18.031 -15.336 1.00 84.81 122 ALA A C 1
ATOM 977 O O . ALA A 1 122 ? 4.285 -18.813 -15.853 1.00 84.81 122 ALA A O 1
ATOM 978 N N . LEU A 1 123 ? 2.378 -17.627 -15.953 1.00 86.00 123 LEU A N 1
ATOM 979 C CA . LEU A 1 123 ? 1.983 -18.078 -17.291 1.00 86.00 123 LEU A CA 1
ATOM 980 C C . LEU A 1 123 ? 3.021 -17.701 -18.351 1.00 86.00 123 LEU A C 1
ATOM 982 O O . LEU A 1 123 ? 3.393 -18.550 -19.150 1.00 86.00 123 LEU A O 1
ATOM 986 N N . ILE A 1 124 ? 3.534 -16.467 -18.328 1.00 83.62 124 ILE A N 1
ATOM 987 C CA . ILE A 1 124 ? 4.579 -16.026 -19.267 1.00 83.62 124 ILE A CA 1
ATOM 988 C C . ILE A 1 124 ? 5.858 -16.862 -19.115 1.00 83.62 124 ILE A C 1
ATOM 990 O O . ILE A 1 124 ? 6.482 -17.179 -20.118 1.00 83.62 124 ILE A O 1
ATOM 994 N N . ASN A 1 125 ? 6.241 -17.230 -17.889 1.00 77.44 125 ASN A N 1
ATOM 995 C CA . ASN A 1 125 ? 7.441 -18.039 -17.644 1.00 77.44 125 ASN A CA 1
ATOM 996 C C . ASN A 1 125 ? 7.237 -19.544 -17.903 1.00 77.44 125 ASN A C 1
ATOM 998 O O . ASN A 1 125 ? 8.207 -20.253 -18.153 1.00 77.44 125 ASN A O 1
ATOM 1002 N N . LEU A 1 126 ? 6.001 -20.045 -17.805 1.00 77.19 126 LEU A N 1
ATOM 1003 C CA . LEU A 1 126 ? 5.650 -21.445 -18.075 1.00 77.19 126 LEU A CA 1
ATOM 1004 C C . LEU A 1 126 ? 5.424 -21.725 -19.561 1.00 77.19 126 LEU A C 1
ATOM 1006 O 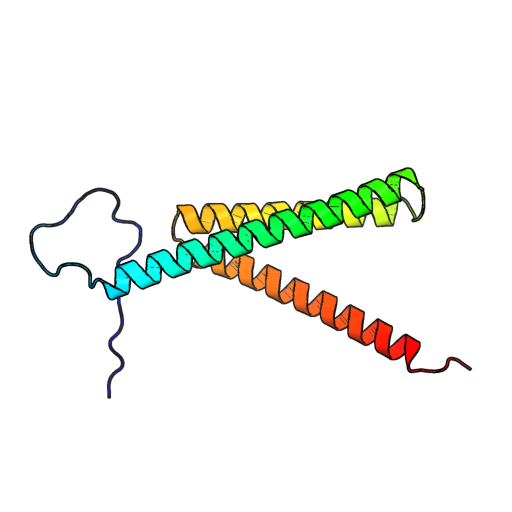O . LEU A 1 126 ? 5.568 -22.871 -19.978 1.00 77.19 126 LEU A O 1
ATOM 1010 N N . VAL A 1 127 ? 5.055 -20.712 -20.345 1.00 68.56 127 VAL A N 1
ATOM 1011 C CA . VAL A 1 127 ? 4.933 -20.828 -21.798 1.00 68.56 127 VAL A CA 1
ATOM 1012 C C . VAL A 1 127 ? 6.315 -20.578 -22.407 1.00 68.56 127 VAL A C 1
ATOM 1014 O O . VAL A 1 127 ? 6.773 -19.434 -22.390 1.00 68.56 127 VAL A O 1
ATOM 1017 N N . PRO A 1 128 ? 7.007 -21.606 -22.936 1.00 58.69 128 PRO A N 1
ATOM 1018 C CA . PRO A 1 128 ? 8.158 -21.366 -23.788 1.00 58.69 128 PRO A CA 1
ATOM 1019 C C . PRO A 1 128 ? 7.645 -20.611 -25.014 1.00 58.69 128 PRO A C 1
ATOM 1021 O O . PRO A 1 128 ? 6.854 -21.134 -25.796 1.00 58.69 128 PRO A O 1
ATOM 1024 N N . TRP A 1 129 ? 8.029 -19.346 -25.128 1.00 59.56 129 TRP A N 1
ATOM 1025 C CA . TRP A 1 129 ? 7.838 -18.596 -26.358 1.00 59.56 129 TRP A CA 1
ATOM 1026 C C . TRP A 1 129 ? 8.874 -19.124 -27.356 1.00 59.56 129 TRP A C 1
ATOM 1028 O O . TRP A 1 129 ? 10.054 -18.793 -27.240 1.00 59.56 129 TRP A O 1
ATOM 1038 N N . GLU A 1 130 ? 8.437 -20.021 -28.243 1.00 46.78 130 GLU A N 1
ATOM 1039 C CA . GLU A 1 130 ? 9.131 -20.331 -29.504 1.00 46.78 130 GLU A CA 1
ATOM 1040 C C . GLU A 1 130 ? 9.062 -19.140 -30.469 1.00 46.78 130 GLU A C 1
ATOM 1042 O O . GLU A 1 130 ? 7.991 -18.487 -30.539 1.00 4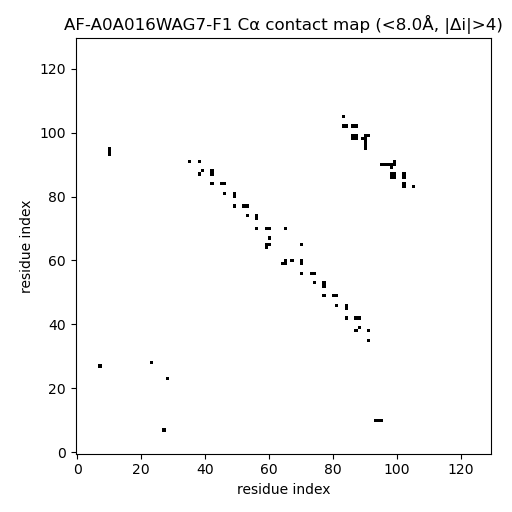6.78 130 GLU A O 1
#

Organism: NCBI:txid53326

Solvent-accessible surface area (backbone atoms only — not comparable to full-atom values): 7724 Å² total; per-residue (Å²): 138,82,81,78,84,78,76,73,75,71,78,78,73,81,86,72,84,76,82,88,74,78,81,79,55,70,67,58,56,51,53,52,51,52,53,53,51,53,52,50,52,51,51,51,52,50,52,57,50,47,53,51,52,50,51,49,47,52,50,37,65,73,66,61,75,57,60,69,68,60,46,51,52,52,52,53,53,52,52,54,49,54,54,43,50,52,43,34,56,51,15,63,78,62,61,39,63,67,37,45,50,54,37,51,51,53,50,51,54,51,52,51,54,54,49,51,51,51,51,52,54,48,50,59,72,70,48,81,85,125

Sequence (130 aa):
MSIPKERCLSPLSFGVYPHQRDLPSSLCCFRIMYLRTGVLWLAYGEMVWITSQLSYWAAQAVTNGFSQTVVLIGFLFTFSQIVFVLFLIKGVKTFRLSFIAIYLSGLAARILIYFAFLVATALINLVPWE

Secondary structure (DSSP, 8-state):
-PPP------TT--S---SSS-PPPHHHHHHHHHHHHHHHHHHHHHHHHHHHHHHHHHHHHHHT-S-HHHHHHHHHHHHHHHHHHHHHHHHHHHT-HHHHHHHHHHHHHHHHHHHHHHHHHHHHHHS---

pLDDT: mean 71.92, std 16.26, range [33.12, 91.31]

Foldseek 3Di:
DDDPPPPPDDPPPDDDDPPDDDDPPPVSVVVLVVVLVVLVVVLVVLVVVLVVLVVVLVVCVVVVVDDPVVSVVSVVVSVVSVVLSVLSVVCSVNVPVVSVVVSVVVVVVVVVVVVVVVVVVVVVVPDPDD